Protein AF-S2F639-F1 (afdb_monomer)

Solvent-accessible surface area (backbone atoms only — not comparable to full-atom values): 5414 Å² total; per-residue (Å²): 110,75,69,56,54,55,48,53,46,59,67,63,67,48,52,102,89,40,79,84,90,79,55,70,47,75,40,49,16,85,79,70,71,71,75,44,77,46,78,43,51,48,35,34,33,32,40,23,30,31,74,86,79,68,47,78,39,51,39,42,31,28,72,87,69,51,75,48,56,82,61,92,74,50,102,79,6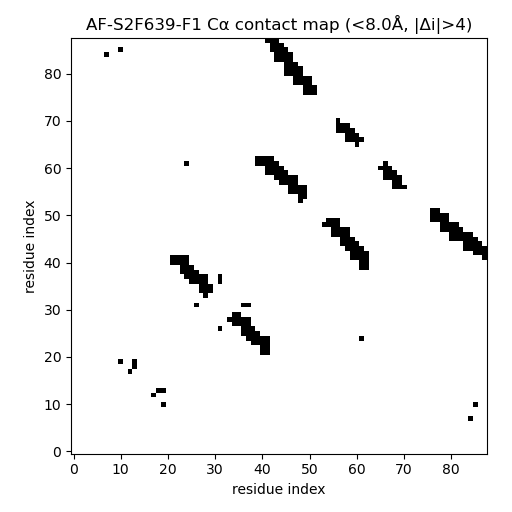1,55,66,50,78,76,44,77,78,43,71,116

Structure (mmCIF, N/CA/C/O backbone):
data_AF-S2F639-F1
#
_entry.id   AF-S2F639-F1
#
loop_
_atom_site.group_PDB
_atom_site.id
_atom_site.type_symbol
_atom_site.label_atom_id
_atom_site.label_alt_id
_atom_site.label_comp_id
_atom_site.label_asym_id
_atom_site.label_entity_id
_atom_site.label_seq_id
_atom_site.pdbx_PDB_ins_code
_atom_site.Cartn_x
_atom_site.Cartn_y
_atom_site.Cartn_z
_atom_site.occupancy
_atom_site.B_iso_or_equiv
_atom_site.auth_seq_id
_atom_site.auth_comp_id
_atom_site.auth_asym_id
_atom_site.auth_atom_id
_atom_site.pdbx_PDB_model_num
ATOM 1 N N . MET A 1 1 ? -5.252 13.202 -0.926 1.00 60.94 1 MET A N 1
ATOM 2 C CA . MET A 1 1 ? -6.078 12.497 -1.926 1.00 60.94 1 MET A CA 1
ATOM 3 C C . MET A 1 1 ? -7.457 12.247 -1.334 1.00 60.94 1 MET A C 1
ATOM 5 O O . MET A 1 1 ? -7.513 11.630 -0.273 1.00 60.94 1 MET A O 1
ATOM 9 N N . PRO A 1 2 ? -8.542 12.800 -1.902 1.00 54.25 2 PRO A N 1
ATOM 10 C CA . PRO A 1 2 ? -9.901 12.586 -1.391 1.00 54.25 2 PRO A CA 1
ATOM 11 C C . PRO A 1 2 ? -10.287 11.098 -1.311 1.00 54.25 2 PRO A C 1
ATOM 13 O O . PRO A 1 2 ? -10.942 10.702 -0.352 1.00 54.25 2 PRO A O 1
ATOM 16 N N . GLU A 1 3 ? -9.776 10.271 -2.220 1.00 81.12 3 GLU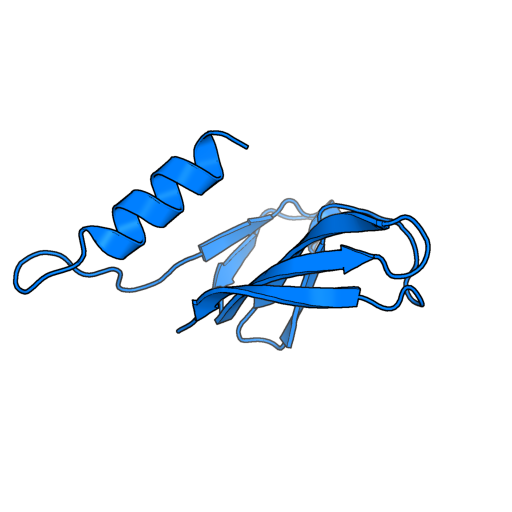 A N 1
ATOM 17 C CA . GLU A 1 3 ? -10.013 8.825 -2.299 1.00 81.12 3 GLU A CA 1
ATOM 18 C C . GLU A 1 3 ? -9.459 8.073 -1.074 1.00 81.12 3 GLU A C 1
ATOM 20 O O . GLU A 1 3 ? -10.068 7.124 -0.581 1.00 81.12 3 GLU A O 1
ATOM 25 N N . LEU A 1 4 ? -8.329 8.529 -0.519 1.00 84.50 4 LEU A N 1
ATOM 26 C CA . LEU A 1 4 ? -7.742 7.927 0.682 1.00 84.50 4 LEU A CA 1
ATOM 27 C C . LEU A 1 4 ? -8.596 8.191 1.926 1.00 84.50 4 LEU A C 1
ATOM 29 O O . LEU A 1 4 ? -8.722 7.329 2.792 1.00 84.50 4 LEU A O 1
ATOM 33 N N . ARG A 1 5 ? -9.210 9.375 2.013 1.00 86.56 5 ARG A N 1
ATOM 34 C CA . ARG A 1 5 ? -10.082 9.721 3.140 1.00 86.56 5 ARG A CA 1
ATOM 35 C C . ARG A 1 5 ? -11.335 8.849 3.158 1.00 86.56 5 ARG A C 1
ATOM 37 O O . ARG A 1 5 ? -11.760 8.437 4.233 1.00 86.56 5 ARG A O 1
ATOM 44 N N . GLU A 1 6 ? -11.910 8.570 1.993 1.00 88.56 6 GLU A N 1
ATOM 45 C CA . GLU A 1 6 ? -13.053 7.659 1.855 1.00 88.56 6 GLU A CA 1
ATOM 46 C C . GLU A 1 6 ? -12.668 6.226 2.239 1.00 88.56 6 GLU A C 1
ATOM 48 O O . GLU A 1 6 ? -13.418 5.550 2.942 1.00 88.56 6 GLU A O 1
ATOM 53 N N . PHE A 1 7 ? -11.466 5.782 1.860 1.00 89.94 7 PHE A N 1
ATOM 54 C CA . PHE A 1 7 ? -10.939 4.495 2.303 1.00 89.94 7 PHE A CA 1
ATOM 55 C C . PHE A 1 7 ? -10.759 4.440 3.826 1.00 89.94 7 PHE A C 1
ATOM 57 O O . PHE A 1 7 ? -11.258 3.517 4.460 1.00 89.94 7 PHE A O 1
ATOM 64 N N . GLU A 1 8 ? -10.128 5.445 4.440 1.00 90.88 8 GLU A N 1
ATOM 65 C CA . GLU A 1 8 ? -10.004 5.540 5.902 1.00 90.88 8 GLU A CA 1
ATOM 66 C C . GLU A 1 8 ? -11.377 5.525 6.594 1.00 90.88 8 GLU A C 1
ATOM 68 O O . GLU A 1 8 ? -11.535 4.892 7.636 1.00 90.88 8 GLU A O 1
ATOM 73 N N . GLN A 1 9 ? -12.391 6.176 6.021 1.00 89.69 9 GLN A N 1
ATOM 74 C CA . GLN A 1 9 ? -13.763 6.116 6.534 1.00 89.69 9 GLN A CA 1
ATOM 75 C C . GLN A 1 9 ? -14.339 4.701 6.450 1.00 89.69 9 GLN A C 1
ATOM 77 O O . GLN A 1 9 ? -14.785 4.184 7.468 1.00 89.69 9 GLN A O 1
ATOM 82 N N . LEU A 1 10 ? -14.224 4.028 5.302 1.00 88.94 10 LEU A N 1
ATOM 83 C CA . LEU A 1 10 ? -14.647 2.633 5.144 1.00 88.94 10 LEU A CA 1
ATOM 84 C C . LEU A 1 10 ? -13.955 1.703 6.155 1.00 88.94 10 LEU A C 1
ATOM 86 O O . LEU A 1 10 ? -14.571 0.783 6.690 1.00 88.94 10 LEU A O 1
ATOM 90 N N . LEU A 1 11 ? -12.672 1.950 6.437 1.00 90.00 11 LEU A N 1
ATOM 91 C CA . LEU A 1 11 ? -11.921 1.213 7.447 1.00 90.00 11 LEU A CA 1
ATOM 92 C C . LEU A 1 11 ? -12.399 1.499 8.880 1.00 90.00 11 LEU A C 1
ATOM 94 O O . LEU A 1 11 ? -12.262 0.622 9.730 1.00 90.00 11 LEU A O 1
ATOM 98 N N . ASN A 1 12 ? -12.926 2.685 9.166 1.00 88.81 12 ASN A N 1
ATOM 99 C CA . ASN A 1 12 ? -13.423 3.054 10.493 1.00 88.81 12 ASN A CA 1
ATOM 100 C C . ASN A 1 12 ? -14.890 2.658 10.711 1.00 88.81 12 ASN A C 1
ATOM 102 O O . ASN A 1 12 ? -15.278 2.385 11.842 1.00 88.81 12 ASN A O 1
ATOM 106 N N . ASP A 1 13 ? -15.679 2.560 9.641 1.00 88.06 13 ASP A N 1
ATOM 107 C CA . ASP A 1 13 ? -17.090 2.155 9.676 1.00 88.06 13 ASP A CA 1
ATOM 108 C C . ASP A 1 13 ? -17.277 0.634 9.870 1.00 88.06 13 ASP A C 1
ATOM 110 O O . ASP A 1 13 ? -18.402 0.127 9.887 1.00 88.06 13 ASP A O 1
ATOM 114 N N . ARG A 1 14 ? -16.175 -0.114 10.029 1.00 80.50 14 ARG A N 1
ATOM 115 C CA . ARG A 1 14 ? -16.185 -1.551 10.328 1.00 80.50 14 ARG A CA 1
ATOM 116 C C . ARG A 1 14 ? -16.876 -1.821 11.673 1.00 80.50 14 ARG A C 1
ATOM 118 O O . ARG A 1 14 ? -16.613 -1.153 12.669 1.00 80.50 14 ARG A O 1
ATOM 125 N N . GLY A 1 15 ? -17.720 -2.849 11.717 1.00 77.06 15 GLY A N 1
ATOM 126 C CA . GLY A 1 15 ? -18.457 -3.283 12.909 1.00 77.06 15 GLY A CA 1
ATOM 127 C C . GLY A 1 15 ? -19.014 -4.699 12.743 1.00 77.06 15 GLY A C 1
ATOM 128 O O . GLY A 1 15 ? -18.680 -5.388 11.785 1.00 77.06 15 GLY A O 1
ATOM 129 N N . ASP A 1 16 ? -19.904 -5.142 13.634 1.00 77.50 16 ASP A N 1
ATOM 130 C CA . ASP A 1 16 ? -20.372 -6.544 13.668 1.00 77.50 16 ASP A CA 1
ATOM 131 C C . ASP A 1 16 ? -21.081 -7.020 12.381 1.00 77.50 16 ASP A C 1
ATOM 133 O O . ASP A 1 16 ? -21.159 -8.219 12.118 1.00 77.50 16 ASP A O 1
ATOM 137 N N . ALA A 1 17 ? -21.599 -6.093 11.568 1.00 81.50 17 ALA A N 1
ATOM 138 C CA . ALA A 1 17 ? -22.316 -6.386 10.324 1.00 81.50 17 ALA A CA 1
ATOM 139 C C . ALA A 1 17 ? -21.523 -6.059 9.043 1.00 81.50 17 ALA A C 1
ATOM 141 O O . ALA A 1 17 ? -21.981 -6.392 7.950 1.00 81.50 17 ALA A O 1
ATOM 142 N N . LEU A 1 18 ? -20.366 -5.397 9.158 1.00 84.00 18 LEU A N 1
ATOM 143 C CA . LEU A 1 18 ? -19.553 -4.964 8.022 1.00 84.00 18 LEU A CA 1
ATOM 144 C C . LEU A 1 18 ? -18.071 -5.108 8.356 1.00 84.00 18 LEU A C 1
ATOM 146 O O . LEU A 1 18 ? -17.553 -4.430 9.243 1.00 84.00 18 LEU A O 1
ATOM 150 N N . TRP A 1 19 ? -17.374 -5.940 7.592 1.00 86.12 19 TRP A N 1
ATOM 151 C CA . TRP A 1 19 ? -15.931 -6.102 7.694 1.00 86.12 19 TRP A CA 1
ATOM 152 C C . TRP A 1 19 ? -15.282 -6.029 6.313 1.00 86.12 19 TRP A C 1
ATOM 154 O O . TRP A 1 19 ? -15.912 -6.285 5.287 1.00 86.12 19 TRP A O 1
ATOM 164 N N . VAL A 1 20 ? -14.001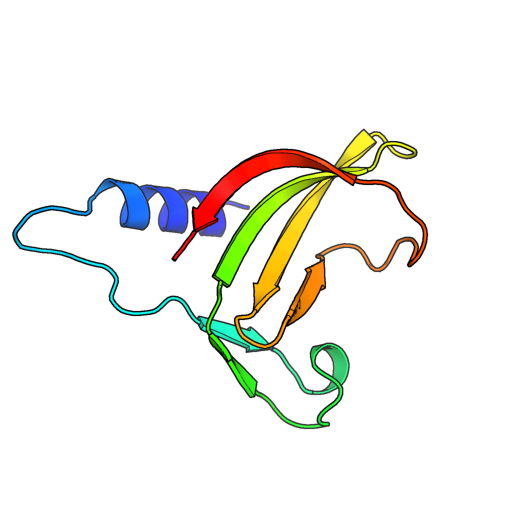 -5.673 6.305 1.00 87.88 20 VAL A N 1
ATOM 165 C CA . VAL A 1 20 ? -13.150 -5.734 5.115 1.00 87.88 20 VAL A CA 1
ATOM 166 C C . VAL A 1 20 ? -12.422 -7.070 5.156 1.00 87.88 20 VAL A C 1
ATOM 168 O O . VAL A 1 20 ? -11.707 -7.334 6.120 1.00 87.88 20 VAL A O 1
ATOM 171 N N . ASP A 1 21 ? -12.640 -7.909 4.146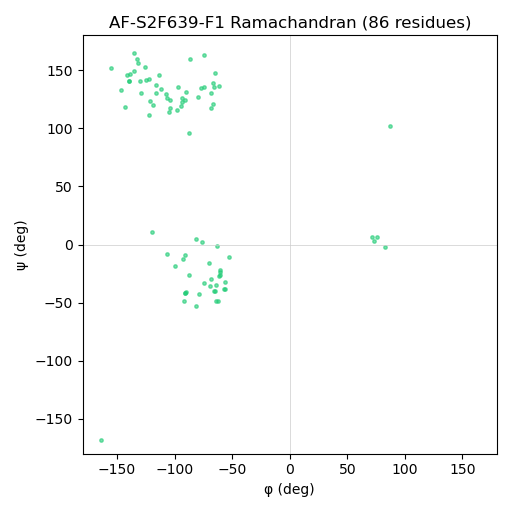 1.00 89.94 21 ASP A N 1
ATOM 172 C CA . ASP A 1 21 ? -12.022 -9.239 4.049 1.00 89.94 21 ASP A CA 1
ATOM 173 C C . ASP A 1 21 ? -10.588 -9.162 3.501 1.00 89.94 21 ASP A C 1
ATOM 175 O O . ASP A 1 21 ? -9.633 -9.623 4.126 1.00 89.94 21 ASP A O 1
ATOM 179 N N . ASP A 1 22 ? -10.433 -8.499 2.354 1.00 92.06 22 ASP A N 1
ATOM 180 C CA . ASP A 1 22 ? -9.161 -8.281 1.677 1.00 92.06 22 ASP A CA 1
ATOM 181 C C . ASP A 1 22 ? -9.116 -6.852 1.114 1.00 92.06 22 ASP A C 1
ATOM 183 O O . ASP A 1 22 ? -10.098 -6.354 0.556 1.00 92.06 22 ASP A O 1
ATOM 187 N N . VAL A 1 23 ? -7.951 -6.208 1.210 1.00 94.88 23 VAL A N 1
ATOM 188 C CA . VAL A 1 23 ? -7.636 -4.982 0.464 1.00 94.88 23 VAL A CA 1
ATOM 189 C C . VAL A 1 23 ? -6.630 -5.340 -0.620 1.00 94.88 23 VAL A C 1
ATOM 191 O O . VAL A 1 23 ? -5.614 -5.981 -0.350 1.00 94.88 23 VAL A O 1
ATOM 194 N N . MET A 1 24 ? -6.913 -4.931 -1.855 1.00 95.25 24 MET A N 1
ATOM 195 C CA . MET A 1 24 ? -6.110 -5.279 -3.025 1.00 95.25 24 MET A CA 1
ATOM 196 C C . MET A 1 24 ? -5.490 -4.029 -3.644 1.00 95.25 24 MET A C 1
ATOM 198 O O . MET A 1 24 ? -6.171 -3.023 -3.830 1.00 95.25 24 MET A O 1
ATOM 202 N N . VAL A 1 25 ? -4.220 -4.117 -4.029 1.00 94.25 25 VAL A N 1
ATOM 203 C CA . VAL A 1 25 ? -3.564 -3.141 -4.902 1.00 94.25 25 VAL A CA 1
ATOM 204 C C . VAL A 1 25 ? -3.725 -3.606 -6.339 1.00 94.25 25 VAL A C 1
ATOM 206 O O . VAL A 1 25 ? -3.339 -4.724 -6.684 1.00 94.25 25 VAL A O 1
ATOM 209 N N . VAL A 1 26 ? -4.284 -2.739 -7.180 1.00 94.38 26 VAL A N 1
ATOM 210 C CA . VAL A 1 26 ? -4.394 -2.963 -8.623 1.00 94.38 26 VAL A CA 1
ATOM 211 C C . VAL A 1 26 ? -3.350 -2.103 -9.316 1.00 94.38 26 VAL A C 1
ATOM 213 O O . VAL A 1 26 ? -3.388 -0.880 -9.212 1.00 94.38 26 VAL A O 1
ATOM 216 N N . SER A 1 27 ? -2.408 -2.738 -10.004 1.00 92.50 27 SER A N 1
ATOM 217 C CA . SER A 1 27 ? -1.249 -2.063 -10.589 1.00 92.50 27 SER A CA 1
ATOM 218 C C . SER A 1 27 ? -1.068 -2.434 -12.066 1.00 92.50 27 SER A C 1
ATOM 220 O O . SER A 1 27 ? -1.264 -3.599 -12.436 1.00 92.50 27 SER A O 1
ATOM 222 N N . PRO A 1 28 ? -0.695 -1.473 -12.930 1.00 94.44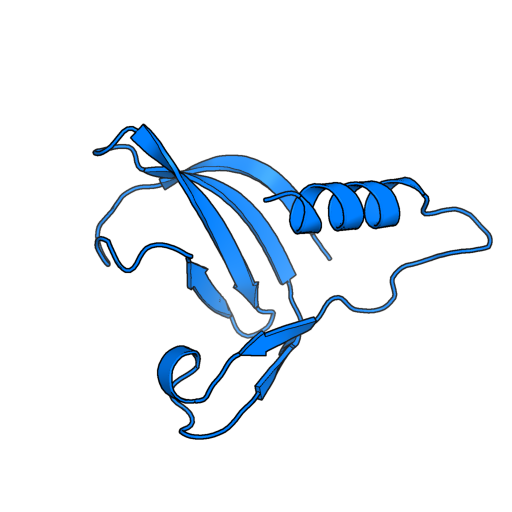 28 PRO A N 1
ATOM 223 C CA . PRO A 1 28 ? -0.339 -1.750 -14.317 1.00 94.44 28 PRO A CA 1
ATOM 224 C C . PRO A 1 28 ? 1.044 -2.415 -14.435 1.00 94.44 28 PRO A C 1
ATOM 226 O O . PRO A 1 28 ? 1.853 -2.414 -13.503 1.00 94.44 28 PRO A O 1
ATOM 229 N N . GLY A 1 29 ? 1.301 -3.012 -15.602 1.00 92.62 29 GLY A N 1
ATOM 230 C CA . GLY A 1 29 ? 2.476 -3.853 -15.861 1.00 92.62 29 GLY A CA 1
ATOM 231 C C . GLY A 1 29 ? 3.831 -3.157 -15.733 1.00 92.62 29 GLY A C 1
ATOM 232 O O . GLY A 1 29 ? 4.828 -3.812 -15.434 1.00 92.62 29 GLY A O 1
ATOM 233 N N . ASP A 1 30 ? 3.864 -1.849 -15.959 1.00 90.19 30 ASP A N 1
ATOM 234 C CA . ASP A 1 30 ? 5.020 -0.965 -15.794 1.00 90.19 30 ASP A CA 1
ATOM 235 C C . ASP A 1 30 ? 5.338 -0.679 -14.317 1.00 90.19 30 ASP A C 1
ATOM 237 O O . ASP A 1 30 ? 6.510 -0.599 -13.956 1.00 90.19 30 ASP A O 1
ATOM 241 N N . VAL A 1 31 ? 4.325 -0.620 -13.449 1.00 89.38 31 VAL A N 1
ATOM 242 C CA . VAL A 1 31 ? 4.495 -0.469 -11.992 1.00 89.38 31 VAL A CA 1
ATOM 243 C C . VAL A 1 31 ? 4.870 -1.796 -11.330 1.00 89.38 31 VAL A C 1
ATOM 245 O O . VAL A 1 31 ? 5.739 -1.845 -10.460 1.00 89.38 31 VAL A O 1
ATOM 248 N N . ASN A 1 32 ? 4.227 -2.897 -11.728 1.00 90.81 32 ASN A N 1
ATOM 249 C CA . ASN A 1 32 ? 4.436 -4.203 -11.092 1.00 90.81 32 ASN A CA 1
ATOM 250 C C . ASN A 1 32 ? 5.539 -5.064 -11.731 1.00 90.81 32 ASN A C 1
ATOM 252 O O . ASN A 1 32 ? 5.908 -6.097 -11.163 1.00 90.81 32 ASN A O 1
ATOM 256 N N . GLY A 1 33 ? 6.065 -4.649 -12.887 1.00 89.94 33 GLY A N 1
ATOM 257 C CA . GLY A 1 33 ? 7.141 -5.324 -13.614 1.00 89.94 33 GLY A CA 1
ATOM 258 C C . GLY A 1 33 ? 6.727 -6.586 -14.381 1.00 89.94 33 GLY A C 1
ATOM 259 O O . GLY A 1 33 ? 7.595 -7.279 -14.906 1.00 89.94 33 GLY A O 1
ATOM 260 N N . SER A 1 34 ? 5.434 -6.915 -14.451 1.00 91.88 34 SER A N 1
ATOM 261 C CA . SER A 1 34 ? 4.930 -8.127 -15.118 1.00 91.88 34 SER A CA 1
ATOM 262 C C . SER A 1 34 ? 4.540 -7.919 -16.585 1.00 91.88 34 SER A C 1
ATOM 264 O O . SER A 1 34 ? 4.299 -8.892 -17.297 1.00 91.88 34 SER A O 1
ATOM 266 N N . GLY A 1 35 ? 4.437 -6.668 -17.047 1.00 92.69 35 GLY A N 1
ATOM 267 C CA . GLY A 1 35 ? 3.913 -6.347 -18.380 1.00 92.69 35 GLY A CA 1
ATOM 268 C C . GLY A 1 35 ? 2.392 -6.520 -18.531 1.00 92.69 35 GLY A C 1
ATOM 269 O O . GLY A 1 35 ? 1.866 -6.285 -19.616 1.00 92.69 35 GLY A O 1
ATOM 270 N N . ALA A 1 36 ? 1.675 -6.883 -17.461 1.00 95.31 36 ALA A N 1
ATOM 271 C CA . ALA A 1 36 ? 0.218 -6.987 -17.416 1.00 95.31 36 ALA A CA 1
ATOM 272 C C . ALA A 1 36 ? -0.354 -6.345 -16.139 1.00 95.31 36 ALA A C 1
ATOM 274 O O . ALA A 1 36 ? 0.358 -6.081 -15.170 1.00 95.31 36 ALA A O 1
ATOM 275 N N . TRP A 1 37 ? -1.663 -6.090 -16.129 1.00 96.69 37 TRP A N 1
ATOM 276 C CA . TRP A 1 37 ? -2.350 -5.668 -14.910 1.00 96.69 37 TRP A CA 1
ATOM 277 C C . TRP A 1 37 ? -2.337 -6.790 -13.876 1.00 96.69 37 TRP A C 1
ATOM 279 O O . TRP A 1 37 ? -2.618 -7.945 -14.202 1.00 96.69 37 TRP A O 1
ATOM 289 N N . MET A 1 38 ? -2.041 -6.437 -12.629 1.00 96.06 38 MET A N 1
ATOM 290 C CA . MET A 1 38 ? -2.074 -7.363 -11.503 1.00 96.06 38 MET A CA 1
ATOM 291 C C . MET A 1 38 ? -2.965 -6.830 -10.390 1.00 96.06 38 MET A C 1
ATOM 293 O O . MET A 1 38 ? -3.139 -5.624 -10.227 1.00 96.06 38 MET A O 1
ATOM 297 N N . MET A 1 39 ? -3.515 -7.768 -9.625 1.00 96.69 39 MET A N 1
ATOM 298 C CA . MET A 1 39 ? -4.241 -7.514 -8.393 1.00 96.69 39 MET A CA 1
ATOM 299 C C . MET A 1 39 ? -3.540 -8.303 -7.287 1.00 96.69 39 MET A C 1
ATOM 301 O O . MET A 1 39 ? -3.533 -9.533 -7.306 1.00 96.69 39 MET A O 1
ATOM 305 N N . GLU A 1 40 ? -2.904 -7.598 -6.360 1.00 96.38 40 GLU A N 1
ATOM 306 C CA . GLU A 1 40 ? -2.069 -8.183 -5.308 1.00 96.38 40 GLU A CA 1
ATOM 307 C C . GLU A 1 40 ? -2.597 -7.768 -3.930 1.00 96.38 40 GLU A C 1
ATOM 309 O O . GLU A 1 40 ? -3.059 -6.643 -3.746 1.00 96.38 40 GLU A O 1
ATOM 314 N N . ARG A 1 41 ? -2.552 -8.678 -2.951 1.00 96.81 41 ARG A N 1
ATOM 315 C CA . ARG A 1 41 ? -3.034 -8.404 -1.590 1.00 96.81 41 ARG A CA 1
ATOM 316 C C . ARG A 1 41 ? -2.142 -7.393 -0.883 1.00 96.81 41 ARG A C 1
ATOM 318 O O . ARG A 1 41 ? -0.921 -7.564 -0.830 1.00 96.81 41 ARG A O 1
ATOM 325 N N . LEU A 1 42 ? -2.772 -6.374 -0.311 1.00 96.75 42 LEU A N 1
ATOM 326 C CA . LEU A 1 42 ? -2.126 -5.373 0.520 1.00 96.75 42 LEU A CA 1
ATOM 327 C C . LEU A 1 42 ? -1.909 -5.936 1.928 1.00 96.75 42 LEU A C 1
ATOM 329 O O . LEU A 1 42 ? -2.854 -6.384 2.574 1.00 96.75 42 LEU A O 1
ATOM 333 N N . ALA A 1 43 ? -0.674 -5.864 2.415 1.00 96.94 43 ALA A N 1
ATOM 334 C CA . ALA A 1 43 ? -0.337 -6.167 3.800 1.00 96.94 43 ALA A CA 1
ATOM 335 C C . ALA A 1 43 ? -0.394 -4.904 4.669 1.00 96.94 43 ALA A C 1
ATOM 337 O O . ALA A 1 43 ? -1.033 -4.916 5.719 1.00 96.94 43 ALA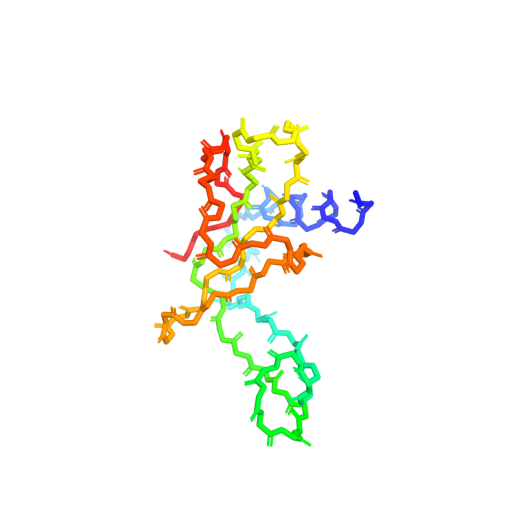 A O 1
ATOM 338 N N . THR A 1 44 ? 0.240 -3.812 4.223 1.00 96.44 44 THR A N 1
ATOM 339 C CA . THR A 1 44 ? 0.224 -2.523 4.929 1.00 96.44 44 THR A CA 1
ATOM 340 C C . THR A 1 44 ? 0.119 -1.338 3.976 1.00 96.44 44 THR A C 1
ATOM 342 O O . THR A 1 44 ? 0.684 -1.357 2.882 1.00 96.44 44 THR A O 1
ATOM 345 N N . LEU A 1 45 ? -0.582 -0.294 4.419 1.00 94.88 45 LEU A N 1
ATOM 346 C CA . LEU A 1 45 ? -0.533 1.046 3.837 1.00 94.88 45 LEU A CA 1
ATOM 347 C C . LEU A 1 45 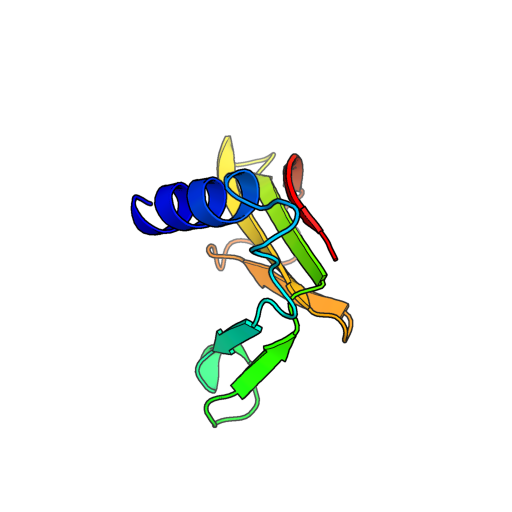? -0.088 2.028 4.913 1.00 94.88 45 LEU A C 1
ATOM 349 O O . LEU A 1 45 ? -0.719 2.133 5.967 1.00 94.88 45 LEU A O 1
ATOM 353 N N . GLU A 1 46 ? 0.987 2.747 4.631 1.00 94.38 46 GLU A N 1
ATOM 354 C CA . GLU A 1 46 ? 1.623 3.678 5.555 1.00 94.38 46 GLU A CA 1
ATOM 355 C C . GLU A 1 46 ? 1.716 5.058 4.914 1.00 94.38 46 GLU A C 1
ATOM 357 O O . GLU A 1 46 ? 2.017 5.182 3.726 1.00 94.38 46 GLU A O 1
ATOM 362 N N . GLU A 1 47 ? 1.498 6.094 5.717 1.00 93.38 47 GLU A N 1
ATOM 363 C CA . GLU A 1 47 ? 1.928 7.446 5.381 1.00 93.38 47 GLU A CA 1
ATOM 364 C C . GLU A 1 47 ? 3.302 7.676 6.004 1.00 93.38 47 GLU A C 1
ATOM 366 O O . GLU A 1 47 ? 3.498 7.480 7.210 1.00 93.38 47 GLU A O 1
ATOM 371 N N . ALA A 1 48 ? 4.256 8.087 5.181 1.00 92.50 48 ALA A N 1
ATOM 372 C CA . ALA A 1 48 ? 5.620 8.350 5.595 1.00 92.50 48 ALA A CA 1
ATOM 373 C C . ALA A 1 48 ? 6.100 9.687 5.043 1.00 92.50 48 ALA A C 1
ATOM 375 O O . ALA A 1 48 ? 5.568 10.198 4.064 1.00 92.50 48 ALA A O 1
ATOM 376 N N . VAL A 1 49 ? 7.136 10.243 5.657 1.00 91.50 49 VAL A N 1
ATOM 377 C CA . VAL A 1 49 ? 7.788 11.463 5.179 1.00 91.50 49 VAL A CA 1
ATOM 378 C C . VAL A 1 49 ? 9.179 11.112 4.679 1.00 91.50 49 VAL A C 1
ATOM 380 O O . VAL A 1 49 ? 9.923 10.384 5.339 1.00 91.50 49 VAL A O 1
ATOM 383 N N . ASN A 1 50 ? 9.540 11.617 3.502 1.00 88.38 50 ASN A N 1
ATOM 384 C CA . ASN A 1 50 ? 10.909 11.548 3.011 1.00 88.38 50 ASN A CA 1
ATOM 385 C C . ASN A 1 50 ? 11.797 12.448 3.881 1.00 88.38 50 ASN A C 1
ATOM 387 O O . ASN A 1 50 ? 11.622 13.664 3.890 1.00 88.38 50 ASN A O 1
ATOM 391 N N . GLU A 1 51 ? 12.779 11.873 4.578 1.00 87.69 51 GLU A N 1
ATOM 392 C CA . GLU A 1 51 ? 13.652 12.621 5.498 1.00 87.69 51 GLU A CA 1
ATOM 393 C C . GLU A 1 51 ? 14.456 13.736 4.803 1.00 87.69 51 GLU A C 1
ATOM 395 O O . GLU A 1 51 ? 14.881 14.689 5.450 1.00 87.69 51 GLU A O 1
ATOM 400 N N . HIS A 1 52 ? 14.690 13.625 3.490 1.00 84.69 52 HIS A N 1
ATOM 401 C CA . HIS A 1 52 ? 15.502 14.583 2.737 1.00 84.69 52 HIS A CA 1
ATOM 402 C C . HIS A 1 52 ? 14.673 15.730 2.157 1.00 84.69 52 HIS A C 1
ATOM 404 O O . HIS A 1 52 ? 15.135 16.870 2.155 1.00 84.69 52 HIS A O 1
ATOM 410 N N . THR A 1 53 ? 13.479 15.439 1.631 1.00 85.94 53 THR A N 1
ATOM 411 C CA . THR A 1 53 ? 12.626 16.447 0.973 1.00 85.94 53 THR A CA 1
ATOM 412 C C . THR A 1 53 ? 11.519 16.976 1.879 1.00 85.94 53 THR A C 1
ATOM 414 O O . THR A 1 53 ? 10.970 18.041 1.609 1.00 85.94 53 THR A O 1
ATOM 417 N N . GLY A 1 54 ? 11.192 16.263 2.960 1.00 87.44 54 GLY A N 1
ATOM 418 C CA . GLY A 1 54 ? 10.043 16.554 3.816 1.00 87.44 54 GLY A CA 1
ATOM 419 C C . GLY A 1 54 ? 8.694 16.237 3.164 1.00 87.44 54 GLY A C 1
ATOM 420 O O . GLY A 1 54 ? 7.654 16.562 3.732 1.00 87.44 54 GLY A O 1
ATOM 421 N N . GLU A 1 55 ? 8.683 15.626 1.977 1.00 88.44 55 GLU A N 1
ATOM 422 C CA . GLU A 1 55 ? 7.452 15.299 1.259 1.00 88.44 55 GLU A CA 1
ATOM 423 C C . GLU A 1 55 ? 6.772 14.072 1.873 1.00 88.44 55 GLU A C 1
ATOM 425 O O . GLU A 1 55 ? 7.428 13.063 2.148 1.00 88.44 55 GLU A O 1
ATOM 430 N N . SER A 1 56 ? 5.452 14.162 2.066 1.00 88.00 56 SER A N 1
ATOM 431 C CA . SER A 1 56 ? 4.630 13.014 2.458 1.00 88.00 56 SER A CA 1
ATOM 432 C C . SER A 1 56 ? 4.439 12.083 1.263 1.00 88.00 56 SER A C 1
ATOM 434 O O . SER A 1 56 ? 4.171 12.533 0.147 1.00 88.00 56 SER A O 1
ATOM 436 N N . VAL A 1 57 ? 4.586 10.786 1.505 1.00 89.38 57 VAL A N 1
ATOM 437 C CA . VAL A 1 57 ? 4.406 9.717 0.529 1.00 89.38 57 VAL A CA 1
ATOM 438 C C . VAL A 1 57 ? 3.592 8.587 1.143 1.00 89.38 57 VAL A C 1
ATOM 440 O O . VAL A 1 57 ? 3.697 8.300 2.338 1.00 89.38 57 VAL A O 1
ATOM 443 N N . TYR A 1 58 ? 2.832 7.892 0.303 1.00 90.69 58 TYR A N 1
ATOM 444 C CA . TYR A 1 58 ? 2.181 6.648 0.690 1.00 90.69 58 TYR A CA 1
ATOM 445 C C . TYR A 1 58 ? 3.007 5.451 0.249 1.00 90.69 58 TYR A C 1
ATOM 447 O O . TYR A 1 58 ? 3.520 5.400 -0.875 1.00 90.69 58 TYR A O 1
ATOM 455 N N . ILE A 1 59 ? 3.141 4.493 1.161 1.00 92.44 59 ILE A N 1
ATOM 456 C CA . ILE A 1 59 ? 3.906 3.273 0.962 1.00 92.44 59 ILE A CA 1
ATOM 457 C C . ILE A 1 59 ? 2.965 2.078 1.090 1.00 92.44 59 ILE A C 1
ATOM 459 O O . ILE A 1 59 ? 2.365 1.848 2.138 1.00 92.44 59 ILE A O 1
ATOM 463 N N . TYR A 1 60 ? 2.874 1.302 0.014 1.00 93.75 60 TYR A N 1
ATOM 464 C CA . TYR A 1 60 ? 2.047 0.108 -0.094 1.00 93.75 60 TYR A CA 1
ATOM 465 C C . TYR A 1 60 ? 2.960 -1.110 -0.004 1.00 93.75 60 TYR A C 1
ATOM 467 O O . TYR A 1 60 ? 3.780 -1.330 -0.896 1.00 93.75 60 TYR A O 1
ATOM 475 N N . THR A 1 61 ? 2.831 -1.911 1.049 1.00 95.19 61 THR A N 1
ATOM 476 C CA . THR A 1 61 ? 3.553 -3.184 1.173 1.00 95.19 61 THR A CA 1
ATOM 477 C C . THR A 1 61 ? 2.587 -4.322 0.894 1.00 95.19 61 THR A C 1
ATOM 479 O O . THR A 1 61 ? 1.545 -4.428 1.536 1.00 95.19 61 THR A O 1
ATOM 482 N N . LEU A 1 62 ? 2.920 -5.174 -0.069 1.00 96.19 62 LEU A N 1
ATOM 483 C CA . LEU A 1 62 ? 2.133 -6.348 -0.433 1.00 96.19 62 LEU A CA 1
ATOM 484 C C . LEU A 1 62 ? 2.500 -7.555 0.439 1.00 96.19 62 LEU A C 1
ATOM 486 O O . LEU A 1 62 ? 3.604 -7.630 0.975 1.00 96.19 62 LEU A O 1
ATOM 490 N N . GLU A 1 63 ? 1.619 -8.555 0.519 1.00 96.31 63 GLU A N 1
AT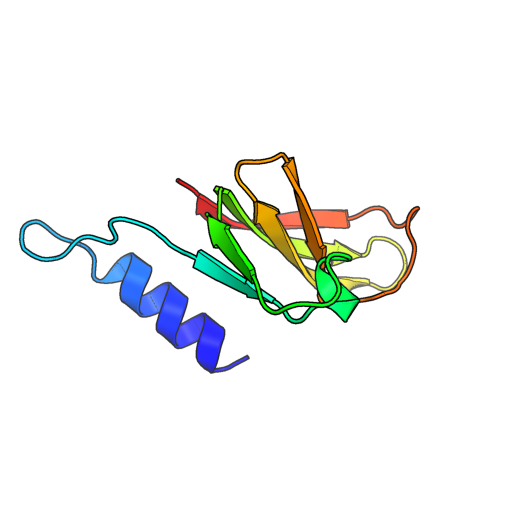OM 491 C CA . GLU A 1 63 ? 1.879 -9.797 1.280 1.00 96.31 63 GLU A CA 1
ATOM 492 C C . GLU A 1 63 ? 3.102 -10.581 0.785 1.00 96.31 63 GLU A C 1
ATOM 494 O O . GLU A 1 63 ? 3.746 -11.293 1.552 1.00 96.31 63 GLU A O 1
ATOM 499 N N . ASN A 1 64 ? 3.456 -10.435 -0.493 1.00 92.69 64 ASN A N 1
ATOM 500 C CA . ASN A 1 64 ? 4.660 -11.035 -1.069 1.00 92.69 64 ASN A CA 1
ATOM 501 C C . ASN A 1 64 ? 5.944 -10.227 -0.781 1.00 92.69 64 ASN A C 1
ATOM 503 O O . ASN A 1 64 ? 7.007 -10.568 -1.300 1.00 92.69 64 ASN A O 1
ATOM 507 N N . GLY A 1 65 ? 5.854 -9.153 0.010 1.00 92.25 65 GLY A N 1
ATOM 508 C CA . GLY A 1 65 ? 6.968 -8.288 0.392 1.00 92.25 65 GLY A CA 1
ATOM 509 C C . GLY A 1 65 ? 7.340 -7.219 -0.638 1.00 92.25 65 GLY A C 1
ATOM 510 O O . GLY A 1 65 ? 8.233 -6.414 -0.367 1.00 92.25 65 GLY A O 1
ATOM 511 N N . LYS A 1 66 ? 6.680 -7.167 -1.806 1.00 91.62 66 LYS A N 1
ATOM 512 C CA . LYS A 1 66 ? 6.861 -6.055 -2.751 1.00 91.62 66 LYS A CA 1
ATOM 513 C C . LYS A 1 66 ? 6.365 -4.756 -2.132 1.00 91.62 66 LYS A C 1
ATOM 515 O O . LYS A 1 66 ? 5.393 -4.745 -1.378 1.00 91.62 66 LYS A O 1
ATOM 520 N N . ARG A 1 67 ? 7.015 -3.655 -2.499 1.00 91.00 67 ARG A N 1
ATOM 521 C CA . ARG A 1 67 ? 6.697 -2.328 -1.985 1.00 91.00 67 ARG A CA 1
ATOM 522 C C . ARG A 1 67 ? 6.518 -1.349 -3.138 1.00 91.00 67 ARG A C 1
ATOM 524 O O . ARG A 1 67 ? 7.380 -1.285 -4.012 1.00 91.00 67 ARG A O 1
ATOM 531 N N . TYR A 1 68 ? 5.418 -0.608 -3.123 1.00 89.69 68 TYR A N 1
ATOM 532 C CA . TYR A 1 68 ? 5.148 0.493 -4.044 1.00 89.69 68 TYR A CA 1
ATOM 533 C C . TYR A 1 68 ? 5.116 1.809 -3.275 1.00 89.69 68 TYR A C 1
ATOM 535 O O . TYR A 1 68 ? 4.680 1.850 -2.125 1.00 89.69 68 TYR A O 1
ATOM 543 N N . SER A 1 69 ? 5.564 2.881 -3.916 1.00 85.19 69 SER A N 1
ATOM 544 C CA . SER A 1 69 ? 5.487 4.241 -3.390 1.00 85.19 69 SER A CA 1
ATOM 545 C C . SER A 1 69 ? 5.088 5.198 -4.501 1.00 85.19 69 SER A C 1
ATOM 547 O O . SER A 1 69 ? 5.470 5.007 -5.653 1.00 85.19 69 SER A O 1
ATOM 549 N N . GLU A 1 70 ? 4.340 6.242 -4.155 1.00 76.19 70 GLU A N 1
ATOM 550 C CA . GLU A 1 70 ? 3.842 7.227 -5.130 1.00 76.19 70 GLU A CA 1
ATOM 551 C C . GLU A 1 70 ? 4.945 8.121 -5.715 1.00 76.19 70 GLU A C 1
ATOM 553 O O . GLU A 1 70 ? 4.756 8.733 -6.763 1.00 76.19 70 GLU A O 1
ATOM 558 N N . ALA A 1 71 ? 6.120 8.160 -5.082 1.00 64.06 71 ALA A N 1
ATOM 559 C CA . ALA A 1 71 ? 7.291 8.846 -5.604 1.00 64.06 71 ALA A CA 1
ATOM 560 C C . ALA A 1 71 ? 8.331 7.837 -6.116 1.00 64.06 71 ALA A C 1
ATOM 562 O O . ALA A 1 71 ? 8.809 6.986 -5.364 1.00 64.06 71 ALA A O 1
ATOM 563 N N . GLU A 1 72 ? 8.761 8.006 -7.370 1.00 55.25 72 GLU A N 1
ATOM 564 C CA . GLU A 1 72 ? 9.971 7.388 -7.946 1.00 55.25 72 GLU A CA 1
ATOM 565 C C . GLU A 1 72 ? 11.275 7.835 -7.250 1.00 55.25 72 GLU A C 1
ATOM 567 O O . GLU A 1 72 ? 12.378 7.414 -7.612 1.00 55.25 72 GLU A O 1
ATOM 572 N N . LEU A 1 73 ? 11.198 8.712 -6.250 1.00 52.06 73 LEU A N 1
ATOM 573 C CA . LEU A 1 73 ? 12.364 9.411 -5.748 1.00 52.06 73 LEU A CA 1
ATOM 574 C C . LEU A 1 73 ? 13.079 8.611 -4.661 1.00 52.06 73 LEU A C 1
ATOM 576 O O . LEU A 1 73 ? 12.843 8.728 -3.462 1.00 52.06 73 LEU A O 1
ATOM 580 N N . VAL A 1 74 ? 14.083 7.909 -5.190 1.00 53.59 74 VAL A N 1
ATOM 581 C CA . VAL A 1 74 ? 15.310 7.443 -4.553 1.00 53.59 74 VAL A CA 1
ATOM 582 C C . VAL A 1 74 ? 15.138 6.083 -3.871 1.00 53.59 74 VAL A C 1
ATOM 584 O O . VAL A 1 74 ? 14.706 5.971 -2.732 1.00 53.59 74 VAL A O 1
ATOM 587 N N . LYS A 1 75 ? 15.622 5.024 -4.538 1.00 56.66 75 LYS A N 1
ATOM 588 C CA . LYS A 1 75 ? 15.818 3.671 -3.963 1.00 56.66 75 LYS A CA 1
ATOM 589 C C . LYS A 1 75 ? 16.643 3.659 -2.657 1.00 56.66 75 LYS A C 1
ATOM 591 O O . LYS A 1 75 ? 16.739 2.631 -1.998 1.00 56.66 75 LYS A O 1
ATOM 596 N N . SER A 1 76 ? 17.258 4.789 -2.314 1.00 63.22 76 SER A N 1
ATOM 597 C CA . SER A 1 76 ? 18.035 5.063 -1.104 1.00 63.22 76 SER A CA 1
ATOM 598 C C . SER A 1 76 ? 17.478 6.209 -0.238 1.00 63.22 76 SER A C 1
ATOM 600 O O . SER A 1 76 ? 18.178 6.650 0.672 1.00 63.22 76 SER A O 1
ATOM 602 N N . ALA A 1 77 ? 16.266 6.719 -0.499 1.00 73.00 77 ALA A N 1
ATOM 603 C CA . ALA A 1 77 ? 15.612 7.655 0.411 1.00 73.00 77 ALA A CA 1
ATOM 604 C C . ALA A 1 77 ? 15.281 6.936 1.717 1.00 73.00 77 ALA A C 1
ATOM 606 O O . ALA A 1 77 ? 14.849 5.781 1.731 1.00 73.00 77 ALA A O 1
ATOM 607 N N . ARG A 1 78 ? 15.504 7.641 2.823 1.00 83.12 78 ARG A N 1
ATOM 608 C CA . ARG A 1 78 ? 15.003 7.230 4.126 1.00 83.12 78 ARG A CA 1
ATOM 609 C C . ARG A 1 78 ? 13.626 7.835 4.320 1.00 83.12 78 ARG A C 1
ATOM 611 O O . ARG A 1 78 ? 13.431 9.026 4.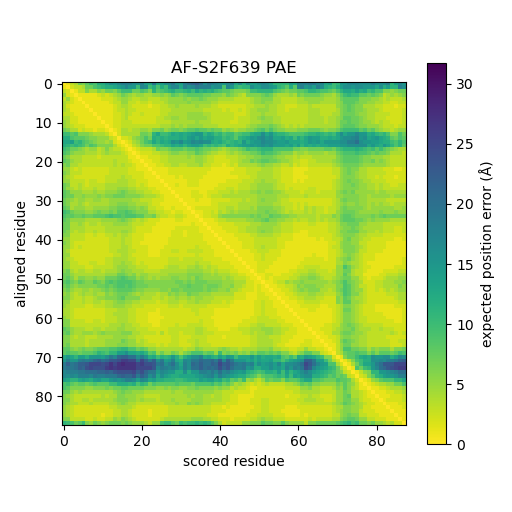071 1.00 83.12 78 ARG A O 1
ATOM 618 N N . PHE A 1 79 ? 12.702 6.984 4.735 1.00 88.12 79 PHE A N 1
ATOM 619 C CA . PHE A 1 79 ? 11.333 7.353 5.031 1.00 88.12 79 PHE A CA 1
ATOM 620 C C . PHE A 1 79 ? 11.075 7.110 6.509 1.00 88.12 79 PHE A C 1
ATOM 622 O O . PHE A 1 79 ? 11.341 6.016 7.013 1.00 88.12 79 PHE A O 1
ATOM 629 N N . GLU A 1 80 ? 10.527 8.116 7.174 1.00 91.62 80 GLU A N 1
ATOM 630 C CA . GLU A 1 80 ? 10.037 7.999 8.538 1.00 91.62 80 GLU A CA 1
ATOM 631 C C . GLU A 1 80 ? 8.525 7.777 8.493 1.00 91.62 80 GLU A C 1
ATOM 633 O O . GLU A 1 80 ? 7.776 8.641 8.026 1.00 91.62 80 GLU A O 1
ATOM 638 N N . VAL A 1 81 ? 8.072 6.607 8.955 1.00 93.56 81 VAL A N 1
ATOM 639 C CA . VAL A 1 81 ? 6.641 6.284 9.024 1.00 93.56 81 VAL A CA 1
ATOM 640 C C . VAL A 1 81 ? 5.978 7.191 10.053 1.00 93.56 81 VAL A C 1
ATOM 642 O O . VAL A 1 81 ? 6.330 7.165 11.229 1.00 93.56 81 VAL A O 1
ATOM 645 N N . GLN A 1 82 ? 4.993 7.964 9.606 1.00 95.44 82 GLN A N 1
ATOM 646 C CA . GLN A 1 82 ? 4.225 8.864 10.462 1.00 95.44 82 GLN A CA 1
ATOM 647 C C . GLN A 1 82 ? 2.987 8.167 11.025 1.00 95.44 82 GLN A C 1
ATOM 649 O O . GLN A 1 82 ? 2.663 8.321 12.202 1.00 95.44 82 GLN A O 1
ATOM 654 N N . ARG A 1 83 ? 2.288 7.382 10.193 1.00 94.94 83 ARG A N 1
ATOM 655 C CA . ARG A 1 83 ? 1.130 6.589 10.626 1.00 94.94 83 ARG A CA 1
ATOM 656 C C . ARG A 1 83 ? 0.877 5.378 9.736 1.00 94.94 83 ARG A C 1
ATOM 658 O O . ARG A 1 83 ? 1.139 5.400 8.535 1.00 94.94 83 ARG A O 1
ATOM 665 N N . VAL A 1 84 ? 0.288 4.348 10.338 1.00 94.94 84 VAL A N 1
ATOM 666 C CA . VAL A 1 84 ? -0.250 3.175 9.639 1.00 94.94 84 VAL A CA 1
ATOM 667 C C . VAL A 1 84 ? -1.731 3.422 9.361 1.00 94.94 84 VAL A C 1
ATOM 669 O O . VAL A 1 84 ? -2.497 3.677 10.288 1.00 94.94 84 VAL A O 1
ATOM 672 N N . ILE A 1 85 ? -2.125 3.368 8.090 1.00 94.31 85 ILE A N 1
ATOM 673 C CA . ILE A 1 85 ? -3.510 3.575 7.636 1.00 94.31 85 ILE A CA 1
ATOM 674 C C . ILE A 1 85 ? -4.260 2.243 7.578 1.00 94.31 85 ILE A C 1
ATOM 676 O O . ILE A 1 85 ? -5.414 2.143 7.989 1.00 94.31 85 ILE A O 1
ATOM 680 N N . TYR A 1 86 ? -3.593 1.206 7.078 1.00 94.88 86 TYR A N 1
ATOM 681 C CA . TYR A 1 86 ? -4.135 -0.143 6.996 1.00 94.88 86 TYR A CA 1
ATOM 682 C C . TYR A 1 86 ? -3.056 -1.158 7.348 1.00 94.88 86 TYR A C 1
ATOM 684 O O . TYR A 1 86 ? -1.908 -1.027 6.920 1.00 94.88 86 TYR A O 1
ATOM 692 N N . GLN A 1 87 ? -3.458 -2.192 8.079 1.00 94.19 87 GLN A N 1
ATOM 693 C CA . GLN A 1 87 ? -2.663 -3.377 8.350 1.00 94.19 87 GLN A CA 1
ATOM 694 C C . GLN A 1 87 ? -3.606 -4.577 8.428 1.00 94.19 87 GLN A C 1
ATOM 696 O O . GLN A 1 87 ? -4.660 -4.481 9.065 1.00 94.19 87 GLN A O 1
ATOM 701 N N . ARG A 1 88 ? -3.242 -5.661 7.737 1.00 87.31 88 ARG A N 1
ATOM 702 C CA . ARG A 1 88 ? -3.952 -6.942 7.813 1.00 87.31 88 ARG A CA 1
ATOM 703 C C . ARG A 1 88 ? -3.706 -7.644 9.148 1.00 87.31 88 ARG A C 1
ATOM 705 O O . ARG A 1 88 ? -2.551 -7.600 9.629 1.00 87.31 88 ARG A O 1
#

pLDDT: mean 87.39, std 10.75, range [52.06, 96.94]

Mean predicted aligned error: 5.11 Å

Secondary structure (DSSP, 8-state):
-HHHHHHHHHHHS-BTTB-----EEEE-HHHHSSSS-EEEEEEEEEEEEETTT--EEEEEEETTS-EEES----TT--EEEEEEEEE-

Foldseek 3Di:
DVVLVVVLVLCVPDDPVDDDPFDWDWDACVQVVNNGIDIFTWAWWFWWAFPVPRDIWIWTATPVRDIDIPDPPDPPTDIGTPDTSDHD

Sequence (88 aa):
MPELREFEQLLNDRGDALWVDDVMVVSPGDVNGSGAWMMERLATLEEAVNEHTGESVYIYTLENGKRYSEAELVKSARFEVQRVIYQR

Radius of gyration: 14.14 Å; Cα contacts (8 Å, |Δi|>4): 138; chains: 1; bounding box: 40×28×32 Å

Nearest PDB structures (foldseek):
  8jvz-assembly2_B  TM=3.859E-01  e=7.691E-01  synthetic construct
  8jvt-assembly3_F-3  TM=3.559E-01  e=1.971E+00  synthetic construct